Protein AF-A0A843SY72-F1 (afdb_monomer_lite)

pLDDT: mean 83.24, std 14.7, range [46.75, 96.62]

Radius of gyration: 29.36 Å; chains: 1; bounding box: 86×32×80 Å

Structure (mmCIF, N/CA/C/O backbone):
data_AF-A0A843SY72-F1
#
_entry.id   AF-A0A843SY72-F1
#
loop_
_atom_site.group_PDB
_atom_site.id
_atom_site.type_symbol
_atom_site.label_atom_id
_atom_site.label_alt_id
_atom_site.label_comp_id
_atom_site.label_asym_id
_atom_site.label_entity_id
_atom_site.label_seq_id
_atom_site.pdbx_PDB_ins_code
_atom_site.Cartn_x
_atom_site.Cartn_y
_atom_site.Cartn_z
_atom_site.occupancy
_atom_site.B_iso_or_equiv
_atom_site.auth_seq_id
_atom_site.auth_comp_id
_atom_site.auth_asym_id
_atom_site.auth_atom_id
_atom_site.pdbx_PDB_model_num
ATOM 1 N N . MET A 1 1 ? 66.835 19.559 -61.606 1.00 46.75 1 MET A N 1
ATOM 2 C CA . MET A 1 1 ? 65.462 19.937 -61.204 1.00 46.75 1 MET A CA 1
ATOM 3 C C . MET A 1 1 ? 64.636 18.650 -61.122 1.00 46.75 1 MET A C 1
ATOM 5 O O . MET A 1 1 ? 64.164 18.185 -62.147 1.00 46.75 1 MET A O 1
ATOM 9 N N . SER A 1 2 ? 64.554 18.001 -59.954 1.00 57.38 2 SER A N 1
ATOM 10 C CA . SER A 1 2 ? 63.800 16.739 -59.790 1.00 57.38 2 SER A CA 1
ATOM 11 C C . SER A 1 2 ? 62.414 17.010 -59.196 1.00 57.38 2 SER A C 1
ATOM 13 O O . SER A 1 2 ? 62.327 17.773 -58.229 1.00 57.38 2 SER A O 1
ATOM 15 N N . PRO A 1 3 ? 61.328 16.414 -59.722 1.00 64.50 3 PRO A N 1
ATOM 16 C CA . PRO A 1 3 ? 59.992 16.630 -59.183 1.00 64.50 3 PRO A CA 1
ATOM 17 C C . PRO A 1 3 ? 59.790 15.833 -57.885 1.00 64.50 3 PRO A C 1
ATOM 19 O O . PRO A 1 3 ? 60.110 14.648 -57.804 1.00 64.50 3 PRO A O 1
ATOM 22 N N . ARG A 1 4 ? 59.249 16.493 -56.852 1.00 61.97 4 ARG A N 1
ATOM 23 C CA . ARG A 1 4 ? 58.882 15.854 -55.577 1.00 61.97 4 ARG A CA 1
ATOM 24 C C . ARG A 1 4 ? 57.606 15.013 -55.738 1.00 61.97 4 ARG A C 1
ATOM 26 O O . ARG A 1 4 ? 56.665 15.479 -56.387 1.00 61.97 4 ARG A O 1
ATOM 33 N N . PRO A 1 5 ? 57.507 13.836 -55.095 1.00 64.88 5 PRO A N 1
ATOM 34 C CA . PRO A 1 5 ? 56.283 13.046 -55.104 1.00 64.88 5 PRO A CA 1
ATOM 35 C C . PRO A 1 5 ? 55.224 13.668 -54.180 1.00 64.88 5 PRO A C 1
ATOM 37 O O . PRO A 1 5 ? 55.507 14.025 -53.036 1.00 64.88 5 PRO A O 1
ATOM 40 N N . LYS A 1 6 ? 53.985 13.792 -54.672 1.00 59.53 6 LYS A N 1
ATOM 41 C CA . LYS A 1 6 ? 52.831 14.256 -53.885 1.00 59.53 6 LYS A CA 1
ATOM 42 C C . LYS A 1 6 ? 52.220 13.090 -53.106 1.00 59.53 6 LYS A C 1
ATOM 44 O O . LYS A 1 6 ? 51.692 12.152 -53.701 1.00 59.53 6 LYS A O 1
ATOM 49 N N . THR A 1 7 ? 52.242 13.165 -51.779 1.00 63.16 7 THR A N 1
ATOM 50 C CA . THR A 1 7 ? 51.524 12.245 -50.888 1.00 63.16 7 THR A CA 1
ATOM 51 C C . THR A 1 7 ? 50.032 12.594 -50.845 1.00 63.16 7 THR A C 1
ATOM 53 O O . THR A 1 7 ? 49.647 13.748 -50.669 1.00 63.16 7 THR A O 1
ATOM 56 N N . LYS A 1 8 ? 49.166 11.589 -51.039 1.00 61.91 8 LYS A N 1
ATOM 57 C CA . LYS A 1 8 ? 47.703 11.735 -50.945 1.00 61.91 8 LYS A CA 1
ATOM 58 C C . LYS A 1 8 ? 47.242 11.604 -49.484 1.00 61.91 8 LYS A C 1
ATOM 60 O O . LYS A 1 8 ? 47.759 10.741 -48.773 1.00 61.91 8 LYS A O 1
ATOM 65 N N . PRO A 1 9 ? 46.243 12.386 -49.033 1.00 56.16 9 PRO A N 1
ATOM 66 C CA . PRO A 1 9 ? 45.718 12.285 -47.676 1.00 56.16 9 PRO A CA 1
ATOM 67 C C . PRO A 1 9 ? 44.934 10.979 -47.490 1.00 56.16 9 PRO A C 1
ATOM 69 O O . PRO A 1 9 ? 43.953 10.706 -48.187 1.00 56.16 9 PRO A O 1
ATOM 72 N N . ARG A 1 10 ? 45.376 10.166 -46.526 1.00 54.88 10 ARG A N 1
ATOM 73 C CA . ARG A 1 10 ? 44.691 8.960 -46.043 1.00 54.88 10 ARG A CA 1
ATOM 74 C C . ARG A 1 10 ? 43.376 9.378 -45.376 1.00 54.88 10 ARG A C 1
ATOM 76 O O . ARG A 1 10 ? 43.373 9.836 -44.237 1.00 54.88 10 ARG A O 1
ATOM 83 N N . LYS A 1 11 ? 42.254 9.236 -46.085 1.00 52.84 11 LYS A N 1
ATOM 84 C CA . LYS A 1 11 ? 40.922 9.378 -45.483 1.00 52.84 11 LYS A CA 1
ATOM 85 C C . LYS A 1 11 ? 40.718 8.239 -44.482 1.00 52.84 11 LYS A C 1
ATOM 87 O O . LYS A 1 11 ? 40.884 7.066 -44.807 1.00 52.84 11 LYS A O 1
ATOM 92 N N . THR A 1 12 ? 40.432 8.621 -43.247 1.00 52.66 12 THR A N 1
ATOM 93 C CA . THR A 1 12 ? 40.317 7.767 -42.070 1.00 52.66 12 THR A CA 1
ATOM 94 C C . THR A 1 12 ? 39.148 6.789 -42.195 1.00 52.66 12 THR A C 1
ATOM 96 O O . THR A 1 12 ? 38.015 7.166 -42.482 1.00 52.66 12 THR A O 1
ATOM 99 N N . ALA A 1 13 ? 39.412 5.516 -41.896 1.00 52.22 13 ALA A N 1
ATOM 100 C CA . ALA A 1 13 ? 38.436 4.424 -41.822 1.00 52.22 13 ALA A CA 1
ATOM 101 C C . ALA A 1 13 ? 37.397 4.576 -40.681 1.00 52.22 13 ALA A C 1
ATOM 103 O O . ALA A 1 13 ? 36.641 3.654 -40.389 1.00 52.22 13 ALA A O 1
ATOM 104 N N . TRP A 1 14 ? 37.338 5.741 -40.029 1.00 51.59 14 TRP A N 1
ATOM 105 C CA . TRP A 1 14 ? 36.603 5.965 -38.784 1.00 51.59 14 TRP A CA 1
ATOM 106 C C . TRP A 1 14 ? 35.088 6.149 -38.975 1.00 51.59 14 TRP A C 1
ATOM 108 O O . TRP A 1 14 ? 34.314 6.019 -38.031 1.00 51.59 14 TRP A O 1
ATOM 118 N N . GLN A 1 15 ? 34.633 6.420 -40.201 1.00 58.16 15 GLN A N 1
ATOM 119 C CA . GLN A 1 15 ? 33.223 6.735 -40.463 1.00 58.16 15 GLN A CA 1
ATOM 120 C C . GLN A 1 15 ? 32.329 5.512 -40.732 1.00 58.16 15 GLN A C 1
ATOM 122 O O . GLN A 1 15 ? 31.109 5.659 -40.772 1.00 58.16 15 GLN A O 1
ATOM 127 N N . ARG A 1 16 ? 32.881 4.300 -40.898 1.00 53.75 16 ARG A N 1
ATOM 128 C CA . ARG A 1 16 ? 32.096 3.144 -41.379 1.00 53.75 16 ARG A CA 1
ATOM 129 C C . ARG A 1 16 ? 31.444 2.291 -40.276 1.00 53.75 16 ARG A C 1
ATOM 131 O O . ARG A 1 16 ? 30.588 1.475 -40.598 1.00 53.75 16 ARG A O 1
ATOM 138 N N . SER A 1 17 ? 31.770 2.502 -38.994 1.00 55.34 17 SER A N 1
ATOM 13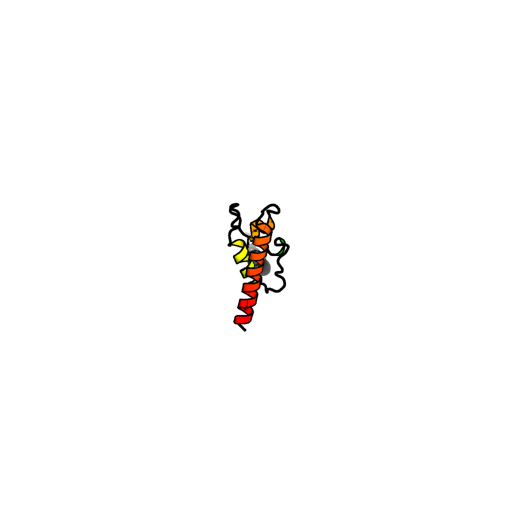9 C CA . SER A 1 17 ? 31.371 1.617 -37.876 1.00 55.34 17 SER A CA 1
ATOM 140 C C . SER A 1 17 ? 30.489 2.256 -36.789 1.00 55.34 17 SER A C 1
ATOM 142 O O . SER A 1 17 ? 30.323 1.680 -35.718 1.00 55.34 17 SER A O 1
ATOM 144 N N . ARG A 1 18 ? 29.873 3.425 -37.029 1.00 58.72 18 ARG A N 1
ATOM 145 C CA . ARG A 1 18 ? 29.004 4.082 -36.022 1.00 58.72 18 ARG A CA 1
ATOM 146 C C . ARG A 1 18 ? 27.609 3.466 -35.881 1.00 58.72 18 ARG A C 1
ATOM 148 O O . ARG A 1 18 ? 26.968 3.642 -34.851 1.00 58.72 18 ARG A O 1
ATOM 155 N N . LYS A 1 19 ? 27.145 2.727 -36.892 1.00 63.78 19 LYS A N 1
ATOM 156 C CA . LYS A 1 19 ? 25.820 2.085 -36.898 1.00 63.78 19 LYS A CA 1
ATOM 157 C C . LYS A 1 19 ? 25.581 1.153 -35.692 1.00 63.78 19 LYS A C 1
ATOM 159 O O . LYS A 1 19 ? 24.559 1.342 -35.042 1.00 63.78 19 LYS A O 1
ATOM 164 N N . PRO A 1 20 ? 26.482 0.214 -35.334 1.00 70.62 20 PRO A N 1
ATOM 165 C CA . PRO A 1 20 ? 26.258 -0.662 -34.179 1.00 70.62 20 PRO A CA 1
ATOM 166 C C . PRO A 1 20 ? 26.227 0.087 -32.838 1.00 70.62 20 PRO A C 1
ATOM 168 O O . PRO A 1 20 ? 25.442 -0.267 -31.966 1.00 70.62 20 PRO A O 1
ATOM 171 N N . ILE A 1 21 ? 27.016 1.157 -32.680 1.00 76.44 21 ILE A N 1
ATOM 172 C CA . ILE A 1 21 ? 27.045 1.957 -31.441 1.00 76.44 21 ILE A CA 1
ATOM 173 C C . ILE A 1 21 ? 25.717 2.695 -31.238 1.00 76.44 21 ILE A C 1
ATOM 175 O O . ILE A 1 21 ? 25.187 2.722 -30.131 1.00 76.44 21 ILE A O 1
ATOM 179 N N . ILE A 1 22 ? 25.151 3.257 -32.310 1.00 78.50 22 ILE A N 1
ATOM 180 C CA . ILE A 1 22 ? 23.851 3.940 -32.252 1.00 78.50 22 ILE A CA 1
ATOM 181 C C . ILE A 1 22 ? 22.744 2.949 -31.869 1.00 78.50 22 ILE A C 1
ATOM 183 O O . ILE A 1 22 ? 21.928 3.257 -31.006 1.00 78.50 22 ILE A O 1
ATOM 187 N N . TRP A 1 23 ? 22.746 1.744 -32.447 1.00 85.75 23 TRP A N 1
ATOM 188 C CA . TRP A 1 23 ? 21.768 0.705 -32.107 1.00 85.75 23 TRP A CA 1
ATOM 189 C C . TRP A 1 23 ? 21.856 0.253 -30.648 1.00 85.75 23 TRP A C 1
ATOM 191 O O . TRP A 1 23 ? 20.823 0.126 -29.996 1.00 85.75 23 TRP A O 1
ATOM 201 N N . LEU A 1 24 ? 23.068 0.076 -30.111 1.00 87.12 24 LEU A N 1
ATOM 202 C CA . LEU A 1 24 ? 23.258 -0.234 -28.690 1.00 87.12 24 LEU A CA 1
ATOM 203 C C . LEU A 1 24 ? 22.763 0.899 -27.783 1.00 87.12 24 LEU A C 1
ATOM 205 O O . LEU A 1 24 ? 22.121 0.630 -26.771 1.00 87.12 24 LEU A O 1
ATOM 209 N N . GLY A 1 25 ? 22.999 2.158 -28.164 1.00 88.31 25 GL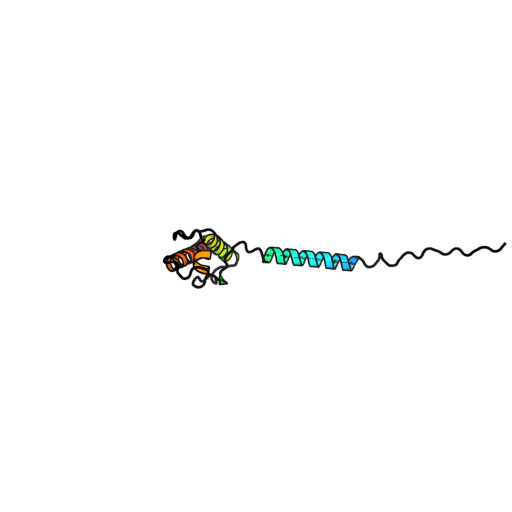Y A N 1
ATOM 210 C CA . GLY A 1 25 ? 22.481 3.317 -27.433 1.00 88.31 25 GLY A CA 1
ATOM 211 C C . GLY A 1 25 ? 20.951 3.362 -27.399 1.00 88.31 25 GLY A C 1
ATOM 212 O O . GLY A 1 25 ? 20.367 3.573 -26.340 1.00 88.31 25 GLY A O 1
ATOM 213 N N . VAL A 1 26 ? 20.293 3.105 -28.535 1.00 88.88 26 VAL A N 1
ATOM 214 C CA . VAL A 1 26 ? 18.822 3.063 -28.628 1.00 88.88 26 VAL A CA 1
ATOM 215 C C . VAL A 1 26 ? 18.243 1.914 -27.800 1.00 88.88 26 VAL A C 1
ATOM 217 O O . VAL A 1 26 ? 17.285 2.124 -27.060 1.00 88.88 26 VAL A O 1
ATOM 220 N N . LEU A 1 27 ? 18.843 0.721 -27.871 1.00 91.56 27 LEU A N 1
ATOM 221 C CA . LEU A 1 27 ? 18.433 -0.428 -27.056 1.00 91.56 27 LEU A CA 1
ATOM 222 C C . LEU A 1 27 ? 18.590 -0.153 -25.558 1.00 91.56 27 LEU A C 1
ATOM 224 O O . LEU A 1 27 ? 17.676 -0.439 -24.788 1.00 91.56 27 LEU A O 1
ATOM 228 N N . GLY A 1 28 ? 19.711 0.446 -25.154 1.00 92.00 28 GLY A N 1
ATOM 229 C CA . GLY A 1 28 ? 19.942 0.838 -23.765 1.00 92.00 28 GLY A CA 1
ATOM 230 C C . GLY A 1 28 ? 18.908 1.849 -23.265 1.00 92.00 28 GLY A C 1
ATOM 231 O O . GLY A 1 28 ? 18.361 1.681 -22.177 1.00 92.00 28 GLY A O 1
ATOM 232 N N . LEU A 1 29 ? 18.579 2.859 -24.076 1.00 90.62 29 LEU A N 1
ATOM 233 C CA . LEU A 1 29 ? 17.560 3.853 -23.735 1.00 90.62 29 LEU A CA 1
ATOM 234 C C . LEU A 1 29 ? 16.165 3.224 -23.609 1.00 90.62 29 LEU A C 1
ATOM 236 O O . LEU A 1 29 ? 15.439 3.519 -22.662 1.00 90.62 29 LEU A O 1
ATOM 240 N N . ALA A 1 30 ? 15.797 2.340 -24.539 1.00 90.00 30 ALA A N 1
ATOM 241 C CA . ALA A 1 30 ? 14.518 1.640 -24.503 1.00 90.00 30 ALA A CA 1
ATOM 242 C C . ALA A 1 30 ? 14.397 0.753 -23.253 1.00 90.00 30 ALA A C 1
ATOM 244 O O . ALA A 1 30 ? 13.379 0.799 -22.565 1.00 90.00 30 ALA A O 1
ATOM 245 N N . ALA A 1 31 ? 15.453 0.008 -22.912 1.00 85.44 31 ALA A N 1
ATOM 246 C CA . ALA A 1 31 ? 15.493 -0.800 -21.698 1.00 85.44 31 ALA A CA 1
ATOM 247 C C . ALA A 1 31 ? 15.362 0.062 -20.430 1.00 85.44 31 ALA A C 1
ATOM 249 O O . ALA A 1 31 ? 14.594 -0.280 -19.532 1.00 85.44 31 ALA A O 1
ATOM 250 N N . ALA A 1 32 ? 16.044 1.211 -20.378 1.00 83.38 32 ALA A N 1
ATOM 251 C CA . ALA A 1 32 ? 15.942 2.148 -19.261 1.00 83.38 32 ALA A CA 1
ATOM 252 C C . ALA A 1 32 ? 14.532 2.752 -19.124 1.00 83.38 32 ALA A C 1
ATOM 254 O O . ALA A 1 32 ? 14.024 2.862 -18.010 1.00 83.38 32 ALA A O 1
ATOM 255 N N . LEU A 1 33 ? 13.873 3.091 -20.237 1.00 82.38 33 LEU A N 1
ATOM 256 C CA . LEU A 1 33 ? 12.488 3.576 -20.243 1.00 82.38 33 LEU A CA 1
ATOM 257 C C . LEU A 1 33 ? 11.508 2.514 -19.735 1.00 82.38 33 LEU A C 1
ATOM 259 O O . LEU A 1 33 ? 10.694 2.804 -18.862 1.00 82.38 33 LEU A O 1
ATOM 263 N N . VAL A 1 34 ? 11.612 1.276 -20.225 1.00 74.00 34 VAL A N 1
ATOM 2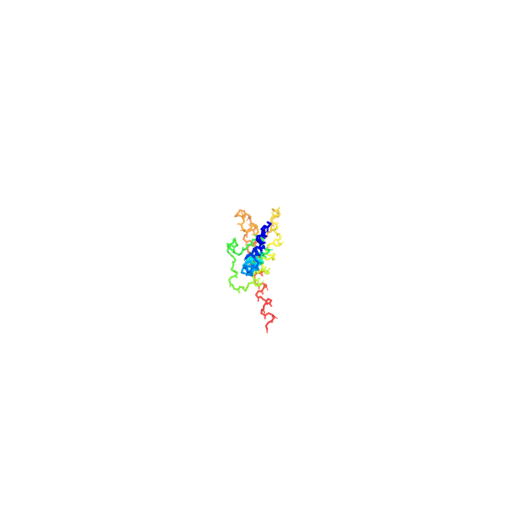64 C CA . VAL A 1 34 ? 10.764 0.162 -19.768 1.00 74.00 34 VAL A CA 1
ATOM 265 C C . VAL A 1 34 ? 10.980 -0.112 -18.277 1.00 74.00 34 VAL A C 1
ATOM 267 O O . VAL A 1 34 ? 10.010 -0.264 -17.534 1.00 74.00 34 VAL A O 1
ATOM 270 N N . TYR A 1 35 ? 12.230 -0.109 -17.811 1.00 75.38 35 TYR A N 1
ATOM 271 C CA . TYR A 1 35 ? 12.559 -0.291 -16.396 1.00 75.38 35 TYR A CA 1
ATOM 272 C C . TYR A 1 35 ? 12.042 0.861 -15.514 1.00 75.38 35 TYR A C 1
ATOM 274 O O . TYR A 1 35 ? 11.483 0.629 -14.440 1.00 75.38 35 TYR A O 1
ATOM 282 N N . GLY A 1 36 ? 12.158 2.107 -15.982 1.00 70.00 36 GLY A N 1
ATOM 283 C CA . GLY A 1 36 ? 11.655 3.286 -15.274 1.00 70.00 36 GLY A CA 1
ATOM 284 C C . GLY A 1 36 ? 10.128 3.312 -15.164 1.00 70.00 36 GLY A C 1
ATOM 285 O O . GLY A 1 36 ? 9.588 3.608 -14.102 1.00 70.00 36 GLY A O 1
ATOM 286 N N . ILE A 1 37 ? 9.415 2.924 -16.225 1.00 65.56 37 ILE A N 1
ATOM 287 C CA . ILE A 1 37 ? 7.950 2.805 -16.188 1.00 65.56 37 ILE A CA 1
ATOM 288 C C . ILE A 1 37 ? 7.538 1.667 -15.243 1.00 65.56 37 ILE A C 1
ATOM 290 O O . ILE A 1 37 ? 6.621 1.841 -14.441 1.00 65.56 37 ILE A O 1
ATOM 294 N N . SER A 1 38 ? 8.261 0.545 -15.262 1.00 55.59 38 SER A N 1
ATOM 295 C CA . SER A 1 38 ? 7.960 -0.628 -14.429 1.00 55.59 38 SER A CA 1
ATOM 296 C C . SER A 1 38 ? 8.173 -0.388 -12.929 1.00 55.59 38 SER A C 1
ATOM 298 O O . SER A 1 38 ? 7.438 -0.936 -12.114 1.00 55.59 38 SER A O 1
ATOM 300 N N . THR A 1 39 ? 9.135 0.454 -12.541 1.00 56.03 39 THR A N 1
ATOM 301 C CA . THR A 1 39 ? 9.384 0.795 -11.125 1.00 56.03 39 THR A CA 1
ATOM 302 C C . THR A 1 39 ? 8.451 1.890 -10.586 1.00 56.03 39 THR A C 1
ATOM 304 O O . THR A 1 39 ? 8.376 2.097 -9.378 1.00 56.03 39 THR A O 1
ATOM 307 N N . SER A 1 40 ? 7.659 2.543 -11.446 1.00 49.91 40 SER A N 1
ATOM 308 C CA . SER A 1 40 ? 6.701 3.601 -11.075 1.00 49.91 40 SER A CA 1
ATOM 309 C C . SER A 1 40 ? 5.309 3.078 -10.666 1.00 49.91 40 SER A C 1
ATOM 311 O O . SER A 1 40 ? 4.247 3.622 -11.009 1.00 49.91 40 SER A O 1
ATOM 313 N N . SER A 1 41 ? 5.281 2.006 -9.880 1.00 55.31 41 SER A N 1
ATOM 314 C CA . SER A 1 41 ? 4.091 1.625 -9.116 1.00 55.31 41 SER A CA 1
ATOM 315 C C . SER A 1 41 ? 3.852 2.699 -8.055 1.00 55.31 41 SER A C 1
ATOM 317 O O . SER A 1 41 ? 4.364 2.592 -6.955 1.00 55.31 41 SER A O 1
ATOM 319 N N . GLY A 1 42 ? 3.162 3.791 -8.410 1.00 62.56 42 GLY A N 1
ATOM 320 C CA . GLY A 1 42 ? 2.984 5.022 -7.619 1.00 62.56 42 GLY A CA 1
ATOM 321 C C . GLY A 1 42 ? 2.154 4.882 -6.334 1.00 62.56 42 GLY A C 1
ATOM 322 O O . GLY A 1 42 ? 1.326 5.742 -6.037 1.00 62.56 42 GLY A O 1
ATOM 323 N N . VAL A 1 43 ? 2.346 3.791 -5.601 1.00 74.56 43 VAL A N 1
ATOM 324 C CA . VAL A 1 43 ? 1.787 3.482 -4.289 1.00 74.56 43 VAL A CA 1
ATOM 325 C C . VAL A 1 43 ? 2.963 3.322 -3.325 1.00 74.56 43 VAL A C 1
ATOM 327 O O . VAL A 1 43 ? 3.898 2.583 -3.607 1.00 74.56 43 VAL A O 1
ATOM 330 N N . ALA A 1 44 ? 2.959 4.073 -2.222 1.00 83.56 44 ALA A N 1
ATOM 331 C CA . ALA A 1 44 ? 4.091 4.107 -1.291 1.00 83.56 44 ALA A CA 1
ATOM 332 C C . ALA A 1 44 ? 4.253 2.792 -0.506 1.00 83.56 44 ALA A C 1
ATOM 334 O O . ALA A 1 44 ? 5.367 2.425 -0.148 1.00 83.56 44 ALA A O 1
ATOM 335 N N . TYR A 1 45 ? 3.144 2.091 -0.264 1.00 89.00 45 TYR A N 1
ATOM 336 C CA . TYR A 1 45 ? 3.086 0.802 0.418 1.00 89.00 45 TYR A CA 1
ATOM 337 C C . TYR A 1 45 ? 2.379 -0.219 -0.480 1.00 89.00 45 TYR A C 1
ATOM 339 O O . TYR A 1 45 ? 1.228 -0.001 -0.877 1.00 89.00 45 TYR A O 1
ATOM 347 N N . SER A 1 46 ? 3.078 -1.302 -0.811 1.00 91.44 46 SER A N 1
ATOM 348 C CA . SER A 1 46 ? 2.620 -2.408 -1.660 1.00 91.44 46 SER A CA 1
ATOM 349 C C . SER A 1 46 ? 2.029 -3.568 -0.846 1.00 91.44 46 SER A C 1
ATOM 351 O O . SER A 1 46 ? 1.942 -3.509 0.380 1.00 91.44 46 SER A O 1
ATOM 353 N N . ASP A 1 47 ? 1.533 -4.607 -1.520 1.00 91.00 47 ASP A N 1
ATOM 354 C CA . ASP A 1 47 ? 0.850 -5.730 -0.866 1.00 91.00 47 ASP A CA 1
ATOM 355 C C . ASP A 1 47 ? 1.770 -6.623 -0.018 1.00 91.00 47 ASP A C 1
ATOM 357 O O . ASP A 1 47 ? 1.297 -7.277 0.908 1.00 91.00 47 ASP A O 1
ATOM 361 N N . ASP A 1 48 ? 3.078 -6.604 -0.275 1.00 88.94 48 ASP A N 1
ATOM 362 C CA . ASP A 1 48 ? 4.086 -7.366 0.466 1.00 88.94 48 ASP A CA 1
ATOM 363 C C . ASP A 1 48 ? 4.217 -6.927 1.929 1.00 88.94 48 ASP A C 1
ATOM 365 O O . ASP A 1 48 ? 4.492 -7.762 2.783 1.00 88.94 48 ASP A O 1
ATOM 369 N N . VAL A 1 49 ? 3.971 -5.648 2.231 1.00 89.31 49 VAL A N 1
ATOM 370 C CA . VAL A 1 49 ? 4.049 -5.097 3.597 1.00 89.31 49 VAL A CA 1
ATOM 371 C C . VAL A 1 49 ? 2.698 -5.074 4.320 1.00 89.31 49 VAL A C 1
ATOM 373 O O . VAL A 1 49 ? 2.636 -4.835 5.527 1.00 89.31 49 VAL A O 1
ATOM 376 N N . LEU A 1 50 ? 1.597 -5.335 3.609 1.00 90.06 50 LEU A N 1
ATOM 377 C CA . LEU A 1 50 ? 0.236 -5.344 4.155 1.00 90.06 50 LEU A CA 1
ATOM 378 C C . LEU A 1 50 ? -0.194 -6.759 4.553 1.00 90.06 50 LEU A C 1
ATOM 380 O O . LEU A 1 50 ? -1.216 -7.284 4.103 1.00 90.06 50 LEU A O 1
ATOM 384 N N . HIS A 1 51 ? 0.587 -7.373 5.443 1.00 84.69 51 HIS A N 1
ATOM 385 C CA . HIS A 1 51 ? 0.307 -8.713 5.949 1.00 84.69 51 HIS A CA 1
ATOM 386 C C . HIS A 1 51 ? -1.079 -8.778 6.612 1.00 84.69 51 HIS A C 1
ATOM 388 O O . HIS A 1 51 ? -1.385 -8.030 7.543 1.00 84.69 51 HIS A O 1
ATOM 394 N N . GLY A 1 52 ? -1.919 -9.699 6.136 1.00 85.25 52 GLY A N 1
ATOM 395 C CA . GLY A 1 52 ? -3.287 -9.890 6.625 1.00 85.25 52 GLY A CA 1
ATOM 396 C C . GLY A 1 52 ? -4.380 -9.398 5.676 1.00 85.25 52 GLY A C 1
ATOM 397 O O . GLY A 1 52 ? -5.559 -9.500 6.027 1.00 85.25 52 GLY A O 1
ATOM 398 N N . VAL A 1 53 ? -4.024 -8.906 4.491 1.00 92.12 53 VAL A N 1
ATOM 399 C CA . VAL A 1 53 ? -4.956 -8.656 3.387 1.00 92.12 53 VAL A CA 1
ATOM 400 C C . VAL A 1 53 ? -4.523 -9.497 2.193 1.00 92.12 53 VAL A C 1
ATOM 402 O O . VAL A 1 53 ? -3.356 -9.479 1.814 1.00 92.12 53 VAL A O 1
ATOM 405 N N . ASP A 1 54 ? -5.456 -10.248 1.617 1.00 93.50 54 ASP A N 1
ATOM 406 C CA . ASP A 1 54 ? -5.185 -11.040 0.424 1.00 93.50 54 ASP A CA 1
ATOM 407 C C . ASP A 1 54 ? -5.460 -10.210 -0.835 1.00 93.50 54 ASP A C 1
ATOM 409 O O . ASP A 1 54 ? -6.605 -9.881 -1.140 1.00 93.50 54 ASP A O 1
ATOM 413 N N . PHE A 1 55 ? -4.394 -9.862 -1.554 1.00 94.06 55 PHE A N 1
ATOM 414 C CA . PHE A 1 55 ? -4.465 -9.173 -2.844 1.00 94.06 55 PHE A CA 1
ATOM 415 C C . PHE A 1 55 ? -4.286 -10.127 -4.035 1.00 94.06 55 PHE A C 1
ATOM 417 O O . PHE A 1 55 ? -4.280 -9.666 -5.173 1.00 94.06 55 PHE A O 1
ATOM 424 N N . SER A 1 56 ? -4.101 -11.433 -3.806 1.00 93.19 56 SER A N 1
ATOM 425 C CA . SER A 1 56 ? -3.815 -12.407 -4.873 1.00 93.19 56 SER A CA 1
ATOM 426 C C . SER A 1 56 ? -5.010 -12.669 -5.793 1.00 93.19 56 SER A C 1
ATOM 428 O O . SER A 1 56 ? -4.836 -13.066 -6.941 1.00 93.19 56 SER A O 1
ATOM 430 N N . ILE A 1 57 ? -6.220 -12.386 -5.305 1.00 92.06 57 ILE A N 1
ATOM 431 C CA . ILE A 1 57 ? -7.478 -12.495 -6.054 1.00 92.06 57 ILE A CA 1
ATOM 432 C C . ILE A 1 57 ? -7.708 -11.347 -7.053 1.00 92.06 57 ILE A C 1
ATOM 434 O O . ILE A 1 57 ? -8.689 -11.372 -7.805 1.00 92.06 57 ILE A O 1
ATOM 438 N N . LEU A 1 58 ? -6.851 -10.322 -7.013 1.00 93.12 58 LEU A N 1
ATOM 439 C CA . LEU A 1 58 ? -6.926 -9.134 -7.854 1.00 93.12 58 LEU A CA 1
ATOM 440 C C . LEU A 1 58 ? -5.927 -9.225 -9.010 1.00 93.12 58 LEU A C 1
ATOM 442 O O . LEU A 1 58 ? -4.793 -9.675 -8.831 1.00 93.12 58 LEU A O 1
ATOM 446 N N . ASP A 1 59 ? -6.313 -8.717 -10.177 1.00 92.19 59 ASP A N 1
ATOM 447 C CA . ASP A 1 59 ? -5.367 -8.455 -11.258 1.00 92.19 59 ASP A CA 1
ATOM 448 C C . ASP A 1 59 ? -4.454 -7.248 -10.946 1.00 92.19 59 ASP A C 1
ATOM 450 O O . ASP A 1 59 ? -4.583 -6.565 -9.926 1.00 92.19 59 ASP A O 1
ATOM 454 N N . ALA A 1 60 ? -3.481 -6.970 -11.818 1.00 90.31 60 ALA A N 1
ATOM 455 C CA . ALA A 1 60 ? -2.510 -5.900 -11.592 1.00 90.31 60 ALA A CA 1
ATOM 456 C C . ALA A 1 60 ? -3.141 -4.492 -11.515 1.00 90.31 60 ALA A C 1
ATOM 458 O O . ALA A 1 60 ? -2.665 -3.644 -10.752 1.00 90.31 60 ALA A O 1
ATOM 459 N N . GLY A 1 61 ? -4.193 -4.228 -12.294 1.00 89.19 61 GLY A N 1
ATOM 460 C CA . GLY A 1 61 ? -4.901 -2.947 -12.295 1.00 89.19 61 GLY A CA 1
ATOM 461 C C . GLY A 1 61 ? -5.774 -2.786 -11.054 1.00 89.19 61 GLY A C 1
ATOM 462 O O . GLY A 1 61 ? -5.715 -1.759 -10.374 1.00 89.19 61 GLY A O 1
ATOM 463 N N . GLU A 1 62 ? -6.515 -3.833 -10.710 1.00 93.38 62 GLU A N 1
ATOM 464 C CA . GLU A 1 62 ? -7.337 -3.933 -9.506 1.00 93.38 62 GLU A CA 1
ATOM 465 C C . GLU A 1 62 ? -6.500 -3.779 -8.234 1.00 93.38 62 GLU A C 1
ATOM 467 O O . GLU A 1 62 ? -6.807 -2.949 -7.372 1.00 93.38 62 GLU A O 1
ATOM 472 N N . LYS A 1 63 ? -5.387 -4.516 -8.147 1.00 94.06 63 LYS A N 1
ATOM 473 C CA . LYS A 1 63 ? -4.432 -4.421 -7.041 1.00 94.06 63 LYS A CA 1
ATOM 474 C C . LYS A 1 63 ? -3.920 -2.992 -6.896 1.00 94.06 63 LYS A C 1
ATOM 476 O O . LYS A 1 63 ? -3.904 -2.456 -5.788 1.00 94.06 63 LYS A O 1
ATOM 481 N N . ARG A 1 64 ? -3.544 -2.338 -8.002 1.00 91.69 64 ARG A N 1
ATOM 482 C CA . ARG A 1 64 ? -3.091 -0.939 -7.978 1.00 91.69 64 ARG A CA 1
ATOM 483 C C . ARG A 1 64 ? -4.179 -0.005 -7.449 1.00 91.69 64 ARG A C 1
ATOM 485 O O . ARG A 1 64 ? -3.864 0.875 -6.653 1.00 91.69 64 ARG A O 1
ATOM 492 N N . SER A 1 65 ? -5.429 -0.204 -7.859 1.00 92.56 65 SER A N 1
ATOM 493 C CA . SER A 1 65 ? -6.573 0.591 -7.401 1.00 92.56 65 SER A CA 1
ATOM 494 C C . SER A 1 65 ? -6.807 0.435 -5.893 1.00 92.56 65 SER A C 1
ATOM 496 O O . SER A 1 65 ? -6.834 1.427 -5.162 1.00 92.56 65 SER A O 1
ATOM 498 N N . ALA A 1 66 ? -6.856 -0.807 -5.398 1.00 94.75 66 ALA A N 1
ATOM 499 C CA . ALA A 1 66 ? -7.024 -1.102 -3.975 1.00 94.75 66 ALA A CA 1
ATOM 500 C C . ALA A 1 66 ? -5.876 -0.525 -3.127 1.00 94.75 66 ALA A C 1
ATOM 502 O O . ALA A 1 66 ? -6.112 0.153 -2.123 1.00 94.75 66 ALA A O 1
ATOM 503 N N . LEU A 1 67 ? -4.624 -0.726 -3.559 1.00 95.00 67 LEU A N 1
ATOM 504 C CA . LEU A 1 67 ? -3.450 -0.174 -2.879 1.00 95.00 67 LEU A CA 1
ATOM 505 C C . LEU A 1 67 ? -3.464 1.355 -2.892 1.00 95.00 67 LEU A C 1
ATOM 507 O O . LEU A 1 67 ? -3.153 1.977 -1.878 1.00 95.00 67 LEU A O 1
ATOM 511 N N . GLN A 1 68 ? -3.850 1.988 -3.998 1.00 94.25 68 GLN A N 1
ATOM 512 C CA . GLN A 1 68 ? -3.927 3.444 -4.080 1.00 94.25 68 GLN A CA 1
ATOM 513 C C . GLN A 1 68 ? -4.968 4.013 -3.111 1.00 94.25 68 GLN A C 1
ATOM 515 O O . GLN A 1 68 ? -4.686 5.008 -2.438 1.00 94.25 68 GLN A O 1
ATOM 520 N N . SER A 1 69 ? -6.128 3.368 -2.986 1.00 94.75 69 SER A N 1
ATOM 521 C CA . SER A 1 69 ? -7.149 3.727 -1.997 1.00 94.75 69 SER A CA 1
ATOM 522 C C . SER A 1 69 ? -6.623 3.593 -0.566 1.00 94.75 69 SER A C 1
ATOM 524 O O . SER A 1 69 ? -6.708 4.548 0.209 1.00 94.75 69 SER A O 1
ATOM 526 N N . ALA A 1 70 ? -5.969 2.476 -0.235 1.00 95.25 70 ALA A N 1
ATOM 527 C CA . ALA A 1 70 ? -5.388 2.249 1.091 1.00 95.25 70 ALA A CA 1
ATOM 528 C C . ALA A 1 70 ? -4.262 3.244 1.437 1.00 95.25 70 ALA A C 1
ATOM 530 O O . ALA A 1 70 ? -4.137 3.686 2.581 1.00 95.25 70 ALA A O 1
ATOM 531 N N . ASN A 1 71 ? -3.450 3.627 0.449 1.00 94.81 71 ASN A N 1
ATOM 532 C CA . ASN A 1 71 ? -2.361 4.593 0.611 1.00 94.81 71 ASN A CA 1
ATOM 533 C C . ASN A 1 71 ? -2.855 6.044 0.736 1.00 94.81 71 ASN A C 1
ATOM 535 O O . ASN A 1 71 ? -2.155 6.875 1.313 1.00 94.81 71 ASN A O 1
ATOM 539 N N . ARG A 1 72 ? -4.036 6.369 0.197 1.00 94.69 72 ARG A N 1
ATOM 540 C CA . ARG A 1 72 ? -4.635 7.714 0.274 1.00 94.69 72 ARG A CA 1
ATOM 541 C C . ARG A 1 72 ? -5.513 7.904 1.507 1.00 94.69 72 ARG A C 1
ATOM 543 O O . ARG A 1 72 ? -5.553 9.003 2.058 1.00 94.69 72 ARG A O 1
ATOM 550 N N . ALA A 1 73 ? -6.214 6.857 1.933 1.00 94.50 73 ALA A N 1
ATOM 551 C CA . ALA A 1 73 ? -7.082 6.904 3.100 1.00 94.50 73 ALA A CA 1
ATOM 552 C C . ALA A 1 73 ? -6.266 7.146 4.378 1.00 94.50 73 ALA A C 1
ATOM 554 O O . ALA A 1 73 ? -5.231 6.518 4.587 1.00 94.50 73 ALA A O 1
ATOM 555 N N . ARG A 1 74 ? -6.724 8.059 5.241 1.00 94.31 74 ARG A N 1
ATOM 556 C CA . ARG A 1 74 ? -6.040 8.412 6.496 1.00 94.31 74 ARG A CA 1
ATOM 557 C C . ARG A 1 74 ? -6.438 7.484 7.640 1.00 94.31 74 ARG A C 1
ATOM 559 O O . ARG A 1 74 ? -7.605 7.116 7.758 1.00 94.31 74 ARG A O 1
ATOM 566 N N . CYS A 1 75 ? -5.479 7.160 8.513 1.00 92.50 75 CYS A N 1
ATOM 567 C CA . CYS A 1 75 ? -5.790 6.518 9.787 1.00 92.50 75 CYS A CA 1
ATOM 568 C C . CYS A 1 75 ? -6.585 7.485 10.676 1.00 92.50 75 CYS A C 1
ATOM 570 O O . CYS A 1 75 ? -6.114 8.599 10.920 1.00 92.50 75 CYS A O 1
ATOM 572 N N . PRO A 1 76 ? -7.734 7.068 11.235 1.00 91.88 76 PRO A N 1
ATOM 573 C CA . PRO A 1 76 ? -8.502 7.890 12.174 1.00 91.88 76 PRO A CA 1
ATOM 574 C C . PRO A 1 76 ? -7.856 7.991 13.567 1.00 91.88 76 PRO A C 1
ATOM 576 O O . PRO A 1 76 ? -8.328 8.742 14.410 1.00 91.88 76 PRO A O 1
ATOM 579 N N . CYS A 1 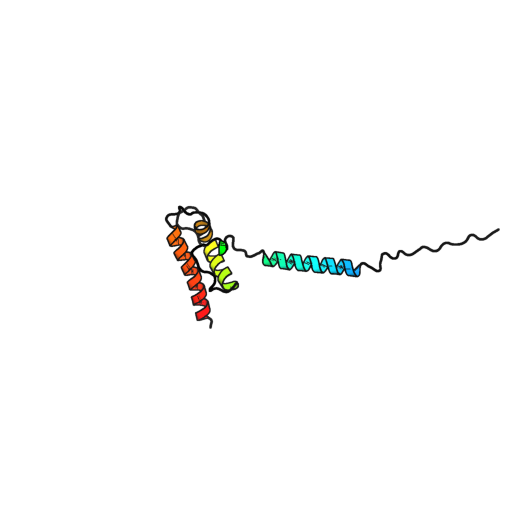77 ? -6.764 7.267 13.816 1.00 87.62 77 CYS A N 1
ATOM 580 C CA . CYS A 1 77 ? -6.062 7.214 15.097 1.00 87.62 77 CYS A CA 1
ATOM 581 C C . CYS A 1 77 ? -5.275 8.492 15.460 1.00 87.62 77 CYS A C 1
ATOM 583 O O . CYS A 1 77 ? -4.652 8.540 16.515 1.00 87.62 77 CYS A O 1
ATOM 585 N N . GLY A 1 78 ? -5.255 9.511 14.593 1.00 86.00 78 GLY A N 1
ATOM 586 C CA . GLY A 1 78 ? -4.603 10.800 14.863 1.00 86.00 78 GLY A CA 1
ATOM 587 C C . GLY A 1 78 ? -3.091 10.848 14.599 1.00 86.00 78 GLY A C 1
ATOM 588 O O . GLY A 1 78 ? -2.499 11.918 14.665 1.00 86.00 78 GLY A O 1
ATOM 589 N N . CYS A 1 79 ? -2.460 9.737 14.211 1.00 87.56 79 CYS A N 1
ATOM 590 C CA . CYS A 1 79 ? -1.021 9.671 13.911 1.00 87.56 79 CYS A CA 1
ATOM 591 C C . CYS A 1 79 ? -0.622 10.277 12.550 1.00 87.56 79 CYS A C 1
ATOM 593 O O . CYS A 1 79 ? 0.534 10.192 12.143 1.00 87.56 79 CYS A O 1
ATOM 595 N N . ASN A 1 80 ? -1.585 10.844 11.816 1.00 89.69 80 ASN A N 1
ATOM 596 C CA . ASN A 1 80 ? -1.412 11.434 10.488 1.00 89.69 80 ASN A CA 1
ATOM 597 C C . ASN A 1 80 ? -0.817 10.486 9.418 1.00 89.69 80 ASN A C 1
ATOM 599 O O . ASN A 1 80 ? -0.365 10.940 8.369 1.00 89.69 80 ASN A O 1
ATOM 603 N N . MET A 1 81 ? -0.845 9.170 9.628 1.00 93.12 81 MET A N 1
ATOM 604 C CA . MET A 1 81 ? -0.430 8.174 8.632 1.00 93.12 81 MET A CA 1
ATOM 605 C C . MET A 1 81 ? -1.589 7.794 7.699 1.00 93.12 81 MET A C 1
ATOM 607 O O . MET A 1 81 ? -2.764 8.002 8.024 1.00 93.12 81 MET A O 1
ATOM 611 N N . SER A 1 82 ? -1.277 7.229 6.529 1.00 95.38 82 SER A N 1
ATOM 612 C CA . SER A 1 82 ? -2.290 6.527 5.727 1.00 95.38 82 SER A CA 1
ATOM 613 C C . SER A 1 82 ? -2.686 5.195 6.377 1.00 95.38 82 SER A C 1
ATOM 615 O O . SER A 1 82 ? -1.993 4.715 7.275 1.00 95.38 82 SER A O 1
ATOM 617 N N . LEU A 1 83 ? -3.790 4.578 5.941 1.00 95.31 83 LEU A N 1
ATOM 618 C CA . LEU A 1 83 ? -4.181 3.242 6.402 1.00 95.31 83 LEU A CA 1
ATOM 619 C C . LEU A 1 83 ? -3.088 2.224 6.081 1.00 95.31 83 LEU A C 1
ATOM 621 O O . LEU A 1 83 ? -2.682 1.475 6.966 1.00 95.31 83 LEU A O 1
ATOM 625 N N . ALA A 1 84 ? -2.580 2.245 4.844 1.00 95.12 84 ALA A N 1
ATOM 626 C CA . ALA A 1 84 ? -1.517 1.343 4.419 1.00 95.12 84 ALA A CA 1
ATOM 627 C C . ALA A 1 84 ? -0.240 1.536 5.252 1.00 95.12 84 ALA A C 1
ATOM 629 O O . ALA A 1 84 ? 0.315 0.566 5.756 1.00 95.12 84 ALA A O 1
ATOM 630 N N . GLN A 1 85 ? 0.176 2.785 5.482 1.00 94.00 85 GLN A N 1
ATOM 631 C CA . GLN A 1 85 ? 1.334 3.084 6.321 1.00 94.00 85 GLN A CA 1
ATOM 632 C C . GLN A 1 85 ? 1.123 2.629 7.768 1.00 94.00 85 GLN A C 1
ATOM 634 O O . GLN A 1 85 ? 1.977 1.954 8.327 1.00 94.00 85 GLN A O 1
ATOM 639 N N . CYS A 1 86 ? -0.024 2.956 8.369 1.00 94.00 86 CYS A N 1
ATOM 640 C CA . CYS A 1 86 ? -0.335 2.595 9.750 1.00 94.00 86 CYS A CA 1
ATOM 641 C C . CYS A 1 86 ? -0.288 1.076 9.958 1.00 94.00 86 CYS A C 1
ATOM 643 O O . CYS A 1 86 ? 0.334 0.591 10.901 1.00 94.00 86 CYS A O 1
ATOM 645 N N . VAL A 1 87 ? -0.883 0.315 9.038 1.00 93.88 87 VAL A N 1
ATOM 646 C CA . VAL A 1 87 ? -0.841 -1.148 9.068 1.00 93.88 87 VAL A CA 1
ATOM 647 C C . VAL A 1 87 ? 0.552 -1.685 8.720 1.00 93.88 87 VAL A C 1
ATOM 649 O O . VAL A 1 87 ? 0.955 -2.708 9.257 1.00 93.88 87 VAL A O 1
ATOM 652 N N . ALA A 1 88 ? 1.350 -1.022 7.896 1.00 93.62 88 ALA A N 1
ATOM 653 C CA . ALA A 1 88 ? 2.703 -1.497 7.616 1.00 93.62 88 ALA A CA 1
ATOM 654 C C . ALA A 1 88 ? 3.665 -1.269 8.797 1.00 93.62 88 ALA A C 1
ATOM 656 O O . ALA A 1 88 ? 4.483 -2.134 9.096 1.00 93.62 88 ALA A O 1
ATOM 657 N N . THR A 1 89 ? 3.578 -0.124 9.483 1.00 91.81 89 THR A N 1
ATOM 658 C CA . THR A 1 89 ? 4.657 0.330 10.379 1.00 91.81 89 THR A CA 1
ATOM 659 C C . THR A 1 89 ? 4.299 0.366 11.860 1.00 91.81 89 THR A C 1
ATOM 661 O O . THR A 1 89 ? 5.199 0.296 12.690 1.00 91.81 89 THR A O 1
ATOM 664 N N 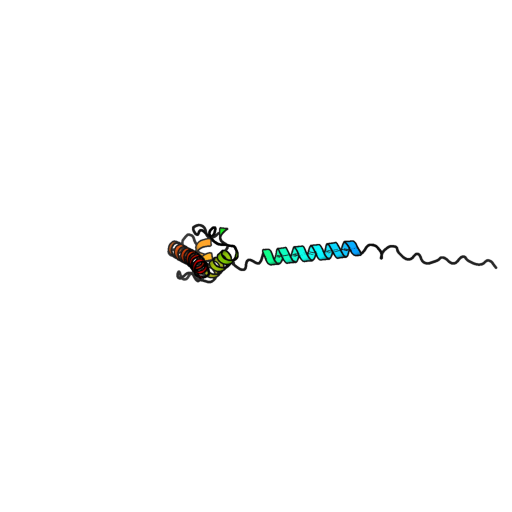. ASP A 1 90 ? 3.020 0.486 12.224 1.00 89.12 90 ASP A N 1
ATOM 665 C CA . ASP A 1 90 ? 2.605 0.648 13.620 1.00 89.12 90 ASP A CA 1
ATOM 666 C C . ASP A 1 90 ? 1.845 -0.583 14.122 1.00 89.12 90 ASP A C 1
ATOM 668 O O . ASP A 1 90 ? 0.630 -0.733 13.957 1.00 89.12 90 ASP A O 1
ATOM 672 N N . MET A 1 91 ? 2.595 -1.496 14.738 1.00 87.94 91 MET A N 1
ATOM 673 C CA . MET A 1 91 ? 2.061 -2.709 15.366 1.00 87.94 91 MET A CA 1
ATOM 674 C C . MET A 1 91 ? 1.327 -2.421 16.685 1.00 87.94 91 MET A C 1
ATOM 676 O O . MET A 1 91 ? 0.620 -3.293 17.181 1.00 87.94 91 MET A O 1
ATOM 680 N N . THR A 1 92 ? 1.484 -1.217 17.244 1.00 89.81 92 THR A N 1
ATOM 681 C CA . THR A 1 92 ? 0.909 -0.807 18.535 1.00 89.81 92 THR A CA 1
ATOM 682 C C . THR A 1 92 ? -0.356 0.036 18.400 1.00 89.81 92 THR A C 1
ATOM 684 O O . THR A 1 92 ? -1.027 0.293 19.398 1.00 89.81 92 THR A O 1
ATOM 687 N N . CYS A 1 93 ? -0.715 0.446 17.180 1.00 90.00 93 CYS A N 1
ATOM 688 C CA . CYS A 1 93 ? -1.919 1.224 16.932 1.00 90.00 93 CYS A CA 1
ATOM 689 C C . CYS A 1 93 ? -3.170 0.452 17.400 1.00 90.00 93 CYS A C 1
ATOM 691 O O . CYS A 1 93 ? -3.445 -0.637 16.885 1.00 90.00 93 CYS A O 1
ATOM 693 N N . PRO A 1 94 ? -3.998 1.017 18.300 1.00 91.81 94 PRO A N 1
ATOM 694 C CA . PRO A 1 94 ? -5.197 0.338 18.794 1.00 91.81 94 PRO A CA 1
ATOM 695 C C . PRO A 1 94 ? -6.245 0.117 17.694 1.00 91.81 94 PRO A C 1
ATOM 697 O O . PRO A 1 94 ? -7.048 -0.806 17.778 1.00 91.81 94 PRO A O 1
ATOM 700 N N . LEU A 1 95 ? -6.210 0.928 16.630 1.00 94.12 95 LEU A N 1
ATOM 701 C CA . LEU A 1 95 ? -7.108 0.814 15.477 1.00 94.12 95 LEU A CA 1
ATOM 702 C C . LEU A 1 95 ? -6.526 -0.048 14.349 1.00 94.12 95 LEU A C 1
ATOM 704 O O . LEU A 1 95 ? -7.126 -0.146 13.283 1.00 94.12 95 LEU A O 1
ATOM 708 N N . ARG A 1 96 ? -5.367 -0.691 14.547 1.00 91.94 96 ARG A N 1
ATOM 709 C CA . ARG A 1 96 ? -4.690 -1.478 13.506 1.00 91.94 96 ARG A CA 1
ATOM 710 C C . ARG A 1 96 ? -5.590 -2.557 12.901 1.00 91.94 96 ARG A C 1
ATOM 712 O O . ARG A 1 96 ? -5.669 -2.671 11.680 1.00 91.94 96 ARG A O 1
ATOM 719 N N . THR A 1 97 ? -6.273 -3.335 13.737 1.00 93.06 97 THR A N 1
ATOM 720 C CA . THR A 1 97 ? -7.162 -4.419 13.287 1.00 93.06 97 THR A CA 1
ATOM 721 C C . THR A 1 97 ? -8.360 -3.880 12.510 1.00 93.06 97 THR A C 1
ATOM 723 O O . THR A 1 97 ? -8.742 -4.446 11.487 1.00 93.06 97 THR A O 1
ATOM 726 N N . GLU A 1 98 ? -8.921 -2.754 12.950 1.00 94.31 98 GLU A N 1
ATOM 727 C CA . GLU A 1 98 ? -10.001 -2.077 12.233 1.00 94.31 98 GLU A CA 1
ATOM 728 C C . GLU A 1 98 ? -9.513 -1.537 10.880 1.00 94.31 98 GLU A C 1
ATOM 730 O O . GLU A 1 98 ? -10.166 -1.739 9.858 1.00 94.31 98 GLU A O 1
ATOM 735 N N . ASN A 1 99 ? -8.326 -0.929 10.842 1.00 94.81 99 ASN A N 1
ATOM 736 C CA . ASN A 1 99 ? -7.702 -0.440 9.613 1.00 94.81 99 ASN A CA 1
ATOM 737 C C . ASN A 1 99 ? -7.439 -1.578 8.619 1.00 94.81 99 ASN A C 1
ATOM 739 O O . ASN A 1 99 ? -7.713 -1.416 7.434 1.00 94.81 99 ASN A O 1
ATOM 743 N N . LEU A 1 100 ? -6.981 -2.744 9.087 1.00 94.81 100 LEU A N 1
ATOM 744 C CA . LEU A 1 100 ? -6.888 -3.956 8.266 1.00 94.81 100 LEU A CA 1
ATOM 745 C C . LEU A 1 100 ? -8.252 -4.347 7.686 1.00 94.81 100 LEU A C 1
ATOM 747 O O . LEU A 1 100 ? -8.346 -4.649 6.499 1.00 94.81 100 LEU A O 1
ATOM 751 N N . GLY A 1 101 ? -9.314 -4.297 8.494 1.00 95.81 101 GLY A N 1
ATOM 752 C CA . GLY A 1 101 ? -10.688 -4.515 8.037 1.00 95.81 101 GLY A CA 1
ATOM 753 C C . GLY A 1 101 ? -11.109 -3.549 6.925 1.00 95.81 101 GLY A C 1
ATOM 754 O O . GLY A 1 101 ? -11.654 -3.983 5.914 1.00 95.81 101 GLY A O 1
ATOM 755 N N . ARG A 1 102 ? -10.779 -2.260 7.058 1.00 95.56 102 ARG A N 1
ATOM 756 C CA . ARG A 1 102 ? -11.044 -1.240 6.026 1.00 95.56 102 ARG A CA 1
ATOM 757 C C . ARG A 1 102 ? -10.256 -1.489 4.739 1.00 95.56 102 ARG A C 1
ATOM 759 O O . ARG A 1 102 ? -10.782 -1.307 3.652 1.00 95.56 102 ARG A O 1
ATOM 766 N N . ILE A 1 103 ? -9.003 -1.933 4.829 1.00 96.00 103 ILE A N 1
ATOM 767 C CA . ILE A 1 103 ? -8.229 -2.278 3.625 1.00 96.00 103 ILE A CA 1
ATOM 768 C C . ILE A 1 103 ? -8.833 -3.518 2.943 1.00 96.00 103 ILE A C 1
ATOM 770 O O . ILE A 1 103 ? -8.943 -3.552 1.719 1.00 96.00 103 ILE A O 1
ATOM 774 N N . ARG A 1 104 ? -9.295 -4.514 3.712 1.00 96.62 104 ARG A N 1
ATOM 775 C CA . ARG A 1 104 ? -10.023 -5.668 3.155 1.00 96.62 104 ARG A CA 1
ATOM 776 C C . ARG A 1 104 ? -11.314 -5.241 2.458 1.00 96.62 104 ARG A C 1
ATOM 778 O O . ARG A 1 104 ? -11.593 -5.761 1.383 1.00 96.62 104 ARG A O 1
ATOM 785 N N . SER A 1 105 ? -12.064 -4.285 3.016 1.00 95.88 105 SER A N 1
ATOM 786 C CA . SER A 1 105 ? -13.285 -3.794 2.364 1.00 95.88 105 SER A CA 1
ATOM 787 C C . SER A 1 105 ? -12.978 -3.148 1.011 1.00 95.88 105 SER A C 1
ATOM 789 O O . SER A 1 105 ? -13.649 -3.457 0.031 1.00 95.88 105 SER A O 1
ATOM 791 N N . MET A 1 106 ? -11.892 -2.374 0.908 1.00 95.50 106 MET A N 1
ATOM 792 C CA . MET A 1 106 ? -11.437 -1.807 -0.371 1.00 95.50 106 MET A CA 1
ATOM 793 C C . MET A 1 106 ? -11.121 -2.889 -1.412 1.00 95.50 106 MET A C 1
ATOM 795 O O . MET A 1 106 ? -11.468 -2.738 -2.579 1.00 95.50 106 MET A O 1
ATOM 799 N N . VAL A 1 107 ? -10.492 -3.998 -1.007 1.00 96.12 107 VAL A N 1
ATOM 800 C CA . VAL A 1 107 ? -10.256 -5.142 -1.905 1.00 96.12 107 VAL A CA 1
ATOM 801 C C . VAL A 1 107 ? -11.583 -5.744 -2.368 1.00 96.12 107 VAL A C 1
ATOM 803 O O . VAL A 1 107 ? -11.775 -5.966 -3.562 1.00 96.12 107 VAL A O 1
ATOM 806 N N . THR A 1 108 ? -12.527 -5.966 -1.449 1.00 96.06 108 THR A N 1
ATOM 807 C CA . THR A 1 108 ? -13.838 -6.530 -1.803 1.00 96.06 108 THR A CA 1
ATOM 808 C C . THR A 1 108 ? -14.666 -5.606 -2.696 1.00 96.06 108 THR A C 1
ATOM 810 O O . THR A 1 108 ? -15.359 -6.095 -3.583 1.00 96.06 108 THR A O 1
ATOM 813 N N . GLU A 1 109 ? -14.569 -4.287 -2.517 1.00 95.00 109 GLU A N 1
ATOM 814 C CA . GLU A 1 109 ? -15.236 -3.290 -3.364 1.00 95.00 109 GLU A CA 1
ATOM 815 C C . GLU A 1 109 ? -14.725 -3.354 -4.806 1.00 95.00 109 GLU A C 1
ATOM 817 O O . GLU A 1 109 ? -15.520 -3.321 -5.745 1.00 95.00 109 GLU A O 1
ATOM 822 N N . VAL A 1 110 ? -13.412 -3.521 -4.992 1.00 95.44 110 VAL A N 1
ATOM 823 C CA . VAL A 1 110 ? -12.816 -3.697 -6.324 1.00 95.44 110 VAL A CA 1
ATOM 824 C C . VAL A 1 110 ? -13.327 -4.981 -6.986 1.00 95.44 110 VAL A C 1
ATOM 826 O O . VAL A 1 110 ? -13.763 -4.943 -8.136 1.00 95.44 110 VAL A O 1
ATOM 829 N N . VAL A 1 111 ? -13.374 -6.097 -6.249 1.00 94.50 111 VAL A N 1
ATOM 830 C CA . VAL A 1 111 ? -13.933 -7.364 -6.758 1.00 94.50 111 VAL A CA 1
ATOM 831 C C . VAL A 1 111 ? -15.416 -7.223 -7.124 1.00 94.50 111 VAL A C 1
ATOM 833 O O . VAL A 1 111 ? -15.855 -7.729 -8.158 1.00 94.50 111 VAL A O 1
ATOM 836 N N . ALA A 1 112 ? -16.202 -6.526 -6.302 1.00 94.25 112 ALA A N 1
ATOM 837 C CA . ALA A 1 112 ? -17.615 -6.282 -6.576 1.00 94.25 112 ALA A CA 1
ATOM 838 C C . ALA A 1 112 ? -17.819 -5.419 -7.836 1.00 94.25 112 ALA A C 1
ATOM 840 O O . ALA A 1 112 ? -18.705 -5.706 -8.646 1.00 94.25 112 ALA A O 1
ATOM 841 N N . ALA A 1 113 ? -16.973 -4.404 -8.042 1.00 92.56 113 ALA A N 1
ATOM 842 C CA . ALA A 1 113 ? -17.005 -3.558 -9.233 1.00 92.56 113 ALA A CA 1
ATOM 843 C C . ALA A 1 113 ? -16.681 -4.344 -10.517 1.00 92.56 113 ALA A C 1
ATOM 845 O O . ALA A 1 113 ? -17.344 -4.141 -11.537 1.00 92.56 113 ALA A O 1
ATOM 846 N N . ARG A 1 114 ? -15.733 -5.294 -10.458 1.00 92.44 114 ARG A N 1
ATOM 847 C CA . ARG A 1 114 ? -15.437 -6.216 -11.570 1.00 92.44 114 ARG A CA 1
ATOM 848 C C . ARG A 1 114 ? -16.664 -7.028 -11.967 1.00 92.44 114 ARG A C 1
ATOM 850 O O . ARG A 1 114 ? -17.031 -7.051 -13.139 1.00 92.44 114 ARG A O 1
ATOM 857 N N . ASN A 1 115 ? -17.316 -7.655 -10.989 1.00 91.75 115 ASN A N 1
ATOM 858 C CA . ASN A 1 115 ? -18.498 -8.484 -11.237 1.00 91.75 115 ASN A CA 1
ATOM 859 C C . ASN A 1 115 ? -19.679 -7.670 -11.786 1.00 91.75 115 ASN A C 1
ATOM 861 O O . ASN A 1 115 ? -20.498 -8.209 -12.514 1.00 91.75 115 ASN A O 1
ATOM 865 N N . SER A 1 116 ? -19.755 -6.378 -11.456 1.00 91.00 116 SER A N 1
ATOM 866 C CA . SER A 1 116 ? -20.783 -5.463 -11.978 1.00 91.00 116 SER A CA 1
ATOM 867 C C . SER A 1 116 ? -20.495 -4.966 -13.403 1.00 91.00 116 SER A C 1
ATOM 869 O O . SER A 1 116 ? -21.352 -4.330 -14.008 1.00 91.00 116 SER A O 1
ATOM 871 N N . SER A 1 117 ? -19.287 -5.210 -13.919 1.00 81.38 117 SER A N 1
ATOM 872 C CA . SER A 1 117 ? -18.829 -4.775 -15.248 1.00 81.38 117 SER A CA 1
ATOM 873 C C . SER A 1 117 ? -18.771 -5.919 -16.271 1.00 81.38 117 SER A C 1
ATOM 875 O O . SER A 1 117 ? -18.346 -5.692 -17.403 1.00 81.38 117 SER A O 1
ATOM 877 N N . SER A 1 118 ? -19.144 -7.137 -15.859 1.00 66.31 118 SER A N 1
ATOM 878 C CA . SER A 1 118 ? -19.237 -8.346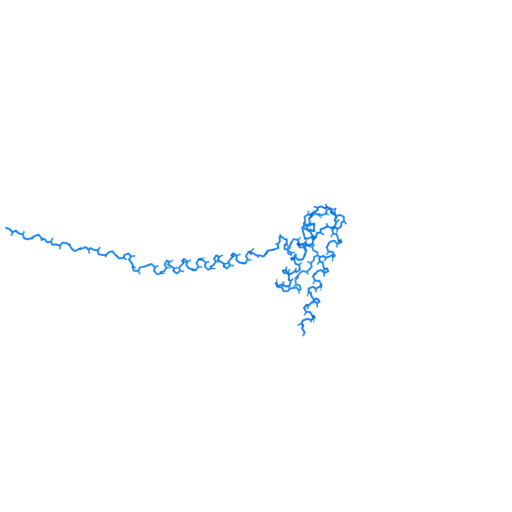 -16.696 1.00 66.31 118 SER A CA 1
ATOM 879 C C . SER A 1 118 ? -20.692 -8.648 -17.033 1.00 66.31 118 SER A C 1
ATOM 881 O O . SER A 1 118 ? -20.935 -9.104 -18.170 1.00 66.31 118 SER A O 1
#

Sequence (118 aa):
MSPRPKTKPRKTAWQRSRKPIIWLGVLGLAAALVYGISTSSGVAYSDDVLHGVDFSILDAGEKRSALQSANRARCPCGCNMSLAQCVATDMTCPLRTENLGRIRSMVTEVVAARNSSS

Foldseek 3Di:
DDDDDDDDDDDDPPPPPCVVVVVVVVVVVVVVVVVVVVVPLVQPAAPVLQPLADPVVDDPVLRSQLSVQQQPDADPQPPRGGLRCCLRPPPPRPCNVVSSVVSNVSSVVSVVVVVVVD

Secondary structure (DSSP, 8-state):
-PPPPPPPP---GGGSSHHHHHHHHHHHHHHHHHHHHHH----SS-TTT-TT---TTS-HHHHHHHHHHHHHSBPTTSS--BHHHHHHH-TT-TTHHHHHHHHHHHHHHHHHHHHTT-